Protein AF-A0A9X8VJ88-F1 (afdb_monomer)

Foldseek 3Di:
DAFFDPPDDQVDWDFADDVPDHTFIWTFDDWDADPVRGDIDTDTHTPPD

Radius of gyration: 11.87 Å; Cα contacts (8 Å, |Δi|>4): 87; chains: 1; bounding box: 27×21×32 Å

Solvent-accessible surface area (backbone atoms only — not comparable to full-atom values): 3124 Å² total; per-residue (Å²): 108,48,72,46,59,92,87,70,57,69,89,45,69,48,74,51,74,51,94,98,45,86,59,49,56,24,38,45,77,44,82,47,64,45,98,83,58,62,33,28,41,62,46,67,42,70,81,72,123

Mean predicted aligned error: 4.23 Å

Structure (mmCIF, N/CA/C/O backbone):
data_AF-A0A9X8VJ88-F1
#
_entry.id   AF-A0A9X8VJ88-F1
#
loop_
_atom_site.group_PDB
_atom_site.id
_atom_site.type_symbol
_atom_site.label_atom_id
_atom_site.label_alt_id
_atom_site.label_comp_id
_atom_site.label_asym_id
_atom_site.label_entity_id
_atom_site.label_seq_id
_atom_site.pdbx_PDB_ins_code
_atom_site.Cartn_x
_atom_site.Cartn_y
_atom_site.Cartn_z
_atom_site.occupancy
_atom_site.B_iso_or_equiv
_atom_site.auth_seq_id
_atom_site.auth_comp_id
_atom_site.auth_asym_id
_atom_site.auth_atom_id
_atom_site.pdbx_PDB_model_num
ATOM 1 N N . TRP A 1 1 ? 5.762 -0.505 4.800 1.00 91.12 1 TRP A N 1
ATOM 2 C CA . TRP A 1 1 ? 4.851 -0.089 5.883 1.00 91.12 1 TRP A CA 1
ATOM 3 C C . TRP A 1 1 ? 4.408 1.344 5.655 1.00 91.12 1 TRP A C 1
ATOM 5 O O . TRP A 1 1 ? 5.236 2.165 5.280 1.00 91.12 1 TRP A O 1
ATOM 15 N N . MET A 1 2 ? 3.133 1.647 5.883 1.00 93.62 2 MET A N 1
ATOM 16 C CA . MET A 1 2 ? 2.569 2.999 5.809 1.00 93.62 2 MET A CA 1
ATOM 17 C C . MET A 1 2 ? 1.409 3.165 6.800 1.00 93.62 2 MET A C 1
ATOM 19 O O . MET A 1 2 ? 0.972 2.188 7.411 1.00 93.62 2 MET A O 1
ATOM 23 N N . ARG A 1 3 ? 0.907 4.395 6.982 1.00 96.50 3 ARG A N 1
ATOM 24 C CA . ARG A 1 3 ? -0.354 4.616 7.713 1.00 96.50 3 ARG A CA 1
ATOM 25 C C . ARG A 1 3 ? -1.493 3.885 7.010 1.00 96.50 3 ARG A C 1
ATOM 27 O O . ARG A 1 3 ? -1.496 3.810 5.783 1.00 96.50 3 ARG A O 1
ATOM 34 N N . TYR A 1 4 ? -2.446 3.380 7.788 1.00 95.19 4 TYR A N 1
ATOM 35 C CA . TYR A 1 4 ? -3.612 2.721 7.218 1.00 95.19 4 TYR A CA 1
ATOM 36 C C . TYR A 1 4 ? -4.369 3.649 6.265 1.00 95.19 4 TYR A C 1
ATOM 38 O O . TYR A 1 4 ? -4.602 4.822 6.561 1.00 95.19 4 TYR A O 1
ATOM 46 N N . ARG A 1 5 ? -4.733 3.086 5.118 1.00 95.94 5 ARG A N 1
ATOM 47 C CA . ARG A 1 5 ? -5.466 3.711 4.027 1.00 95.94 5 ARG A CA 1
ATOM 48 C C . ARG A 1 5 ? -6.402 2.667 3.441 1.00 95.94 5 ARG A C 1
ATOM 50 O O . ARG A 1 5 ? -5.950 1.635 2.966 1.00 95.94 5 ARG A O 1
ATOM 57 N N . SER A 1 6 ? -7.703 2.915 3.521 1.00 94.00 6 SER A N 1
ATOM 58 C CA . SER A 1 6 ? -8.717 1.984 3.016 1.00 94.00 6 SER A CA 1
ATOM 59 C C . SER A 1 6 ? -8.828 1.971 1.492 1.00 94.00 6 SER A C 1
ATOM 61 O O . SER A 1 6 ? -9.514 1.114 0.956 1.00 94.00 6 SER A O 1
ATOM 63 N N . ASP A 1 7 ? -8.203 2.934 0.820 1.00 94.69 7 ASP A N 1
ATOM 64 C CA . ASP A 1 7 ? -8.203 3.111 -0.631 1.00 94.69 7 ASP A CA 1
ATOM 65 C C . ASP A 1 7 ? -6.992 2.464 -1.324 1.00 94.69 7 ASP A C 1
ATOM 67 O O . ASP A 1 7 ? -6.815 2.640 -2.522 1.00 94.69 7 ASP A O 1
ATOM 71 N N . VAL A 1 8 ? -6.142 1.742 -0.583 1.00 94.00 8 VAL A N 1
ATOM 72 C CA . VAL A 1 8 ? -5.028 0.973 -1.154 1.00 94.00 8 VAL A CA 1
ATOM 73 C C . VAL A 1 8 ? -5.493 -0.455 -1.419 1.00 94.00 8 VAL A C 1
ATOM 75 O O . VAL A 1 8 ? -5.871 -1.166 -0.487 1.00 94.00 8 VAL A O 1
ATOM 78 N N . ASP A 1 9 ? -5.411 -0.876 -2.675 1.00 94.12 9 ASP A N 1
ATOM 79 C CA . ASP A 1 9 ? -5.761 -2.214 -3.151 1.00 94.12 9 ASP A CA 1
ATOM 80 C C . ASP A 1 9 ? -4.644 -2.816 -4.029 1.00 94.12 9 ASP A C 1
ATOM 82 O O . ASP A 1 9 ? -3.530 -2.293 -4.096 1.00 94.12 9 ASP A O 1
ATOM 86 N N . TYR A 1 10 ? -4.914 -3.967 -4.646 1.00 92.69 10 TYR A N 1
ATOM 87 C CA . TYR A 1 10 ? -3.945 -4.685 -5.478 1.00 92.69 10 TYR A CA 1
ATOM 88 C C . TYR A 1 10 ? -3.715 -4.051 -6.858 1.00 92.69 10 TYR A C 1
ATOM 90 O O . TYR A 1 10 ? -2.722 -4.393 -7.500 1.00 92.69 10 TYR A O 1
ATOM 98 N N . ASP A 1 11 ? -4.583 -3.132 -7.290 1.00 93.00 11 ASP A N 1
ATOM 99 C CA . ASP A 1 11 ? -4.443 -2.402 -8.556 1.00 93.00 11 ASP A CA 1
ATOM 100 C C . ASP A 1 11 ? -3.534 -1.170 -8.398 1.00 93.00 11 ASP A C 1
ATOM 102 O O . ASP A 1 11 ? -3.074 -0.575 -9.375 1.00 93.00 11 ASP A O 1
ATOM 106 N N . CYS A 1 12 ? -3.222 -0.801 -7.154 1.00 92.50 12 CYS A N 1
ATOM 107 C CA . CYS A 1 12 ? -2.270 0.249 -6.839 1.00 92.50 12 CYS A CA 1
ATOM 108 C C . CYS A 1 12 ? -0.812 -0.172 -7.114 1.00 92.50 12 CYS A C 1
ATOM 110 O O . CYS A 1 12 ? -0.360 -1.267 -6.767 1.00 92.50 12 CYS A O 1
ATOM 112 N N . THR A 1 13 ? -0.026 0.781 -7.623 1.00 91.44 13 THR A N 1
ATOM 113 C CA . THR A 1 13 ? 1.424 0.644 -7.831 1.00 91.44 13 THR A CA 1
ATOM 114 C C . THR A 1 13 ? 2.184 1.575 -6.892 1.00 91.44 13 THR A C 1
ATOM 116 O O . THR A 1 13 ? 1.847 2.750 -6.737 1.00 91.44 13 THR A O 1
ATOM 119 N N . ILE A 1 14 ? 3.249 1.067 -6.272 1.00 91.50 14 ILE A N 1
ATOM 120 C CA . ILE A 1 14 ? 4.147 1.861 -5.436 1.00 91.50 14 ILE A CA 1
ATOM 121 C C . ILE A 1 14 ? 5.258 2.435 -6.309 1.00 91.50 14 ILE A C 1
ATOM 123 O O . ILE A 1 14 ? 6.118 1.705 -6.801 1.00 91.50 14 ILE A O 1
ATOM 127 N N . LEU A 1 15 ? 5.263 3.759 -6.456 1.00 90.62 15 LEU A N 1
ATOM 128 C CA . LEU A 1 15 ? 6.353 4.492 -7.086 1.00 90.62 15 LEU A CA 1
ATOM 129 C C . LEU A 1 15 ? 7.360 4.928 -6.018 1.00 90.62 15 LEU A C 1
ATOM 131 O O . LEU A 1 15 ? 7.101 5.832 -5.224 1.00 90.62 15 LEU A O 1
ATOM 135 N N . HIS A 1 16 ? 8.527 4.291 -6.000 1.00 86.38 16 HIS A N 1
ATOM 136 C CA . HIS A 1 16 ? 9.618 4.675 -5.113 1.00 86.38 16 HIS A CA 1
ATOM 137 C C . HIS A 1 1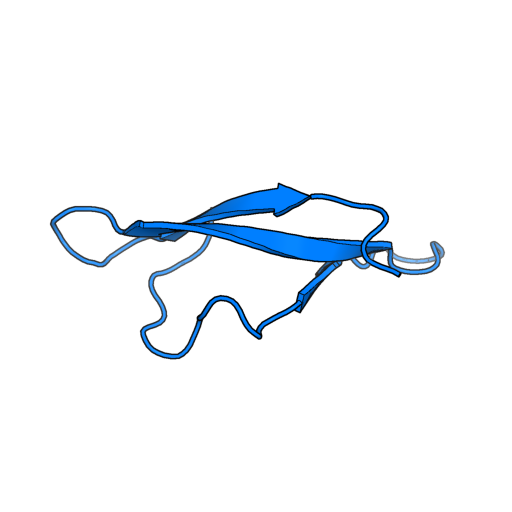6 ? 10.507 5.710 -5.808 1.00 86.38 16 HIS A C 1
ATOM 139 O O . HIS A 1 16 ? 11.253 5.371 -6.728 1.00 86.38 16 HIS A O 1
ATOM 145 N N . GLN A 1 17 ? 10.416 6.970 -5.375 1.00 86.62 17 GLN A N 1
ATOM 146 C CA . GLN A 1 17 ? 11.198 8.086 -5.913 1.00 86.62 17 GLN A CA 1
ATOM 147 C C . GLN A 1 17 ? 12.326 8.475 -4.957 1.00 86.62 17 GLN A C 1
ATOM 149 O O . GLN A 1 17 ? 12.117 8.610 -3.753 1.00 86.62 17 GLN A O 1
ATOM 154 N N . MET A 1 18 ? 13.511 8.711 -5.512 1.00 83.62 18 MET A N 1
ATOM 155 C CA . MET A 1 18 ? 14.644 9.314 -4.813 1.00 83.62 18 MET A CA 1
ATOM 156 C C . MET A 1 18 ? 15.155 10.496 -5.646 1.00 83.62 18 MET A C 1
ATOM 158 O O . MET A 1 18 ? 15.142 10.404 -6.878 1.00 83.62 18 MET A O 1
ATOM 162 N N . PRO A 1 19 ? 15.601 11.606 -5.027 1.00 87.50 19 PRO A N 1
ATOM 163 C CA . PRO A 1 19 ? 16.145 12.738 -5.772 1.00 87.50 19 PRO A CA 1
ATOM 164 C C . PRO A 1 19 ? 17.272 12.295 -6.714 1.00 87.50 19 PRO A C 1
ATOM 166 O O . PRO A 1 19 ? 18.220 11.641 -6.289 1.00 87.50 19 PRO A O 1
ATOM 169 N N . GLY A 1 20 ? 17.156 12.633 -8.001 1.00 81.25 20 GLY A N 1
ATOM 170 C CA . GLY A 1 20 ? 18.169 12.307 -9.011 1.00 81.25 20 GLY A CA 1
ATOM 171 C C . GLY A 1 20 ? 18.177 10.856 -9.514 1.00 81.25 20 GLY A C 1
ATOM 172 O O . GLY A 1 20 ? 19.026 10.523 -1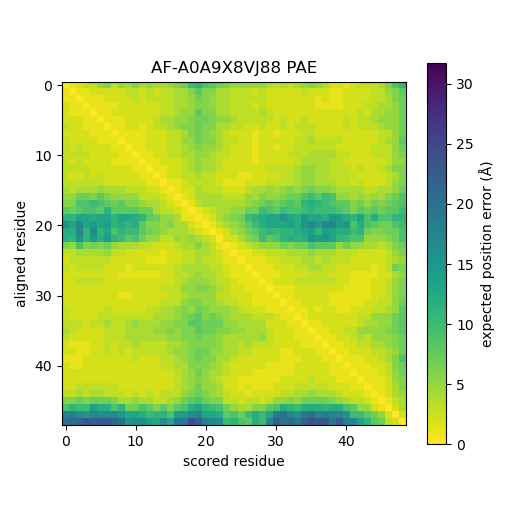0.335 1.00 81.25 20 GLY A O 1
ATOM 173 N N . VAL A 1 21 ? 17.240 10.000 -9.085 1.00 78.94 21 VAL A N 1
ATOM 174 C CA . VAL A 1 21 ? 17.115 8.610 -9.558 1.00 78.94 21 VAL A CA 1
ATOM 175 C C . VAL A 1 21 ? 15.740 8.404 -10.193 1.00 78.94 21 VAL A C 1
ATOM 177 O O . VAL A 1 21 ? 14.718 8.780 -9.617 1.00 78.94 21 VAL A O 1
ATOM 180 N N . ARG A 1 22 ? 15.695 7.793 -11.387 1.00 78.44 22 ARG A N 1
ATOM 181 C CA . ARG A 1 22 ? 14.428 7.398 -12.022 1.00 78.44 22 ARG A CA 1
ATOM 182 C C . ARG A 1 22 ? 13.685 6.454 -11.075 1.00 78.44 22 ARG A C 1
ATOM 184 O O . ARG A 1 22 ? 14.241 5.439 -10.666 1.00 78.44 22 ARG A O 1
ATOM 191 N N . GLY A 1 23 ? 12.456 6.820 -10.714 1.00 80.69 23 GLY A N 1
ATOM 192 C CA . GLY A 1 23 ? 11.665 6.055 -9.756 1.00 80.69 23 GLY A CA 1
ATOM 193 C C . GLY A 1 23 ? 11.434 4.620 -10.227 1.00 80.69 23 GLY A C 1
ATOM 194 O O . GLY A 1 23 ? 11.213 4.386 -11.415 1.00 80.69 23 GLY A O 1
ATOM 195 N N . ASN A 1 24 ? 11.503 3.678 -9.290 1.00 87.00 24 ASN A N 1
ATOM 196 C CA . ASN A 1 24 ? 11.186 2.276 -9.544 1.00 87.00 24 ASN A CA 1
ATOM 197 C C . ASN A 1 24 ? 9.729 2.011 -9.170 1.00 87.00 24 ASN A C 1
ATOM 199 O O . ASN A 1 24 ? 9.263 2.460 -8.118 1.00 87.00 24 ASN A O 1
ATOM 203 N N . GLU A 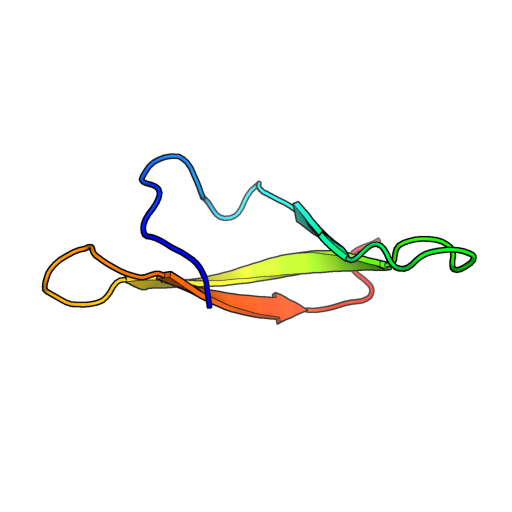1 25 ? 9.038 1.266 -10.023 1.00 90.81 25 GLU A N 1
ATOM 204 C CA . GLU A 1 25 ? 7.656 0.851 -9.814 1.00 90.81 25 GLU A CA 1
ATOM 205 C C . GLU A 1 25 ? 7.606 -0.567 -9.243 1.00 90.81 25 GLU A C 1
ATOM 207 O O . GLU A 1 25 ? 8.333 -1.468 -9.679 1.00 90.81 25 GLU A O 1
ATOM 212 N N . TYR A 1 26 ? 6.739 -0.755 -8.253 1.00 91.94 26 TYR A N 1
ATOM 213 C CA . TYR A 1 26 ? 6.511 -2.037 -7.604 1.00 91.94 26 TYR A CA 1
ATOM 214 C C . TYR A 1 26 ? 5.011 -2.299 -7.499 1.00 91.94 26 TYR A C 1
ATOM 216 O O . TYR A 1 26 ? 4.274 -1.476 -6.955 1.00 91.94 26 TYR A O 1
ATOM 224 N N . GLY A 1 27 ? 4.564 -3.461 -7.968 1.00 93.69 27 GLY A N 1
ATOM 225 C CA . GLY A 1 27 ? 3.180 -3.898 -7.786 1.00 93.69 27 GLY A CA 1
ATOM 226 C C . GLY A 1 27 ? 2.976 -4.518 -6.407 1.00 93.69 27 GLY A C 1
ATOM 227 O O . GLY A 1 27 ? 3.884 -5.158 -5.861 1.00 93.69 27 GLY A O 1
ATOM 228 N N . ILE A 1 28 ? 1.782 -4.344 -5.846 1.00 94.56 28 ILE A N 1
ATOM 229 C CA . ILE A 1 28 ? 1.416 -4.878 -4.532 1.00 94.56 28 ILE A CA 1
ATOM 230 C C . ILE A 1 28 ? 1.017 -6.355 -4.668 1.00 94.56 28 ILE A C 1
ATO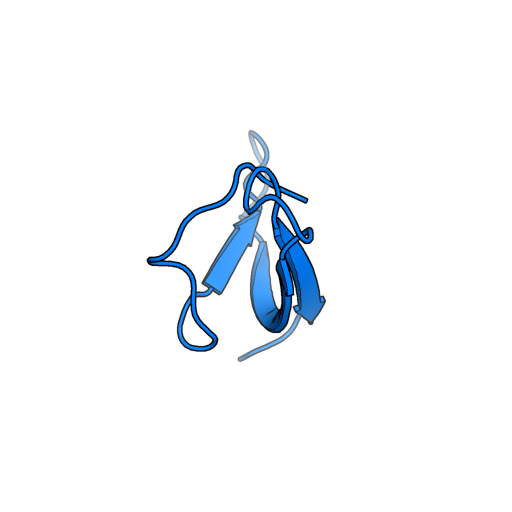M 232 O O . ILE A 1 28 ? 0.210 -6.728 -5.514 1.00 94.56 28 ILE A O 1
ATOM 236 N N . LYS A 1 29 ? 1.596 -7.222 -3.830 1.00 95.25 29 LYS A N 1
ATOM 237 C CA . LYS A 1 29 ? 1.312 -8.670 -3.782 1.00 95.25 29 LYS A CA 1
ATOM 238 C C . LYS A 1 29 ? 0.591 -9.104 -2.515 1.00 95.25 29 LYS A C 1
ATOM 240 O O . LYS A 1 29 ? -0.131 -10.095 -2.542 1.00 95.25 29 LYS A O 1
ATOM 245 N N . ALA A 1 30 ? 0.753 -8.368 -1.421 1.00 95.19 30 ALA A N 1
ATOM 246 C CA . ALA A 1 30 ? -0.024 -8.576 -0.206 1.00 95.19 30 ALA A CA 1
ATOM 247 C C . ALA A 1 30 ? -0.269 -7.250 0.510 1.00 95.19 30 ALA A C 1
ATOM 249 O O . ALA A 1 30 ? 0.619 -6.395 0.558 1.00 95.19 30 ALA A O 1
ATOM 250 N N . ILE A 1 31 ? -1.461 -7.129 1.092 1.00 95.38 31 ILE A N 1
ATOM 251 C CA . ILE A 1 31 ? -1.893 -6.001 1.914 1.00 95.38 31 ILE A CA 1
ATOM 252 C C . ILE A 1 31 ? -2.259 -6.563 3.280 1.00 95.38 31 ILE A C 1
ATOM 254 O O . ILE A 1 31 ? -3.201 -7.344 3.404 1.00 95.38 31 ILE A O 1
ATOM 258 N N . ILE A 1 32 ? -1.493 -6.193 4.301 1.00 96.12 32 ILE A N 1
ATOM 259 C CA . ILE A 1 32 ? -1.617 -6.750 5.647 1.00 96.12 32 ILE A CA 1
ATOM 260 C C . ILE A 1 32 ? -1.900 -5.591 6.613 1.00 96.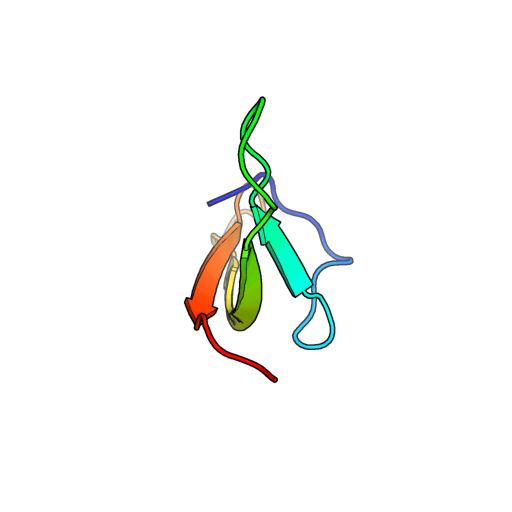12 32 ILE A C 1
ATOM 262 O O . ILE A 1 32 ? -0.976 -4.876 7.015 1.00 96.12 32 ILE A O 1
ATOM 266 N N . PRO A 1 33 ? -3.175 -5.336 6.955 1.00 95.25 33 PRO A N 1
ATOM 267 C CA . PRO A 1 33 ? -3.525 -4.359 7.977 1.00 95.25 33 PRO A CA 1
ATOM 268 C C . PRO A 1 33 ? -3.237 -4.896 9.377 1.00 95.25 33 PRO A C 1
ATOM 270 O O . PRO A 1 33 ? -3.430 -6.079 9.657 1.00 95.25 33 PRO A O 1
ATOM 273 N N . ASP A 1 34 ? -2.846 -4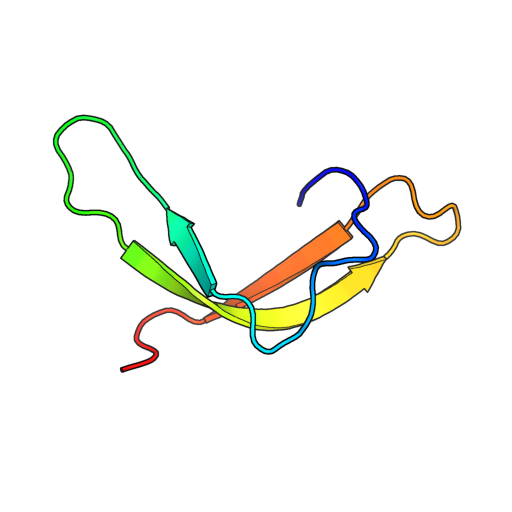.011 10.292 1.00 94.19 34 ASP A N 1
ATOM 274 C CA . ASP A 1 34 ? -2.884 -4.343 11.714 1.00 94.19 34 ASP A CA 1
ATOM 275 C C . ASP A 1 34 ? -4.336 -4.451 12.211 1.00 94.19 34 ASP A C 1
ATOM 277 O O . ASP A 1 34 ? -5.259 -3.846 11.658 1.00 94.19 34 ASP A O 1
ATOM 281 N N . ALA A 1 35 ? -4.544 -5.171 13.317 1.00 94.94 35 ALA A N 1
ATOM 282 C CA . ALA A 1 35 ? -5.877 -5.389 13.883 1.00 94.94 35 ALA A CA 1
ATOM 283 C C . ALA A 1 35 ? -6.628 -4.083 14.212 1.00 94.94 35 ALA A C 1
ATOM 285 O O . ALA A 1 35 ? -7.855 -4.047 14.159 1.00 94.94 35 ALA A O 1
ATOM 286 N N . LYS A 1 36 ? -5.901 -3.002 14.533 1.00 96.06 36 LYS A N 1
ATOM 287 C CA . LYS A 1 36 ? -6.482 -1.690 14.855 1.00 96.06 36 LYS A CA 1
ATOM 288 C C . LYS A 1 36 ? -6.611 -0.764 13.641 1.00 96.06 36 LYS A C 1
ATOM 290 O O . LYS A 1 36 ? -7.079 0.357 13.814 1.00 96.06 36 LYS A O 1
ATOM 295 N N . ARG A 1 37 ? -6.218 -1.203 12.436 1.00 92.50 37 ARG A N 1
ATOM 296 C CA . ARG A 1 37 ? -6.243 -0.406 11.195 1.00 92.50 37 ARG A CA 1
ATOM 297 C C . ARG A 1 37 ? -5.559 0.955 11.356 1.00 92.50 37 ARG A C 1
ATOM 299 O O . ARG A 1 37 ? -6.065 1.991 10.940 1.00 92.50 37 ARG A O 1
ATOM 306 N N . THR A 1 38 ? -4.395 0.948 11.987 1.00 95.62 38 THR A N 1
ATOM 307 C CA . THR A 1 38 ? -3.507 2.104 12.138 1.00 95.62 38 THR A CA 1
ATOM 308 C C . THR A 1 38 ? -2.358 2.085 11.130 1.00 95.62 38 THR A C 1
ATOM 310 O O . THR A 1 38 ? -1.837 3.141 10.754 1.00 95.62 38 THR A O 1
ATOM 313 N N . ARG A 1 39 ? -1.965 0.900 10.651 1.00 95.94 39 ARG A N 1
ATOM 314 C CA . ARG A 1 39 ? -0.835 0.667 9.752 1.00 95.94 39 ARG A CA 1
ATOM 315 C C . ARG A 1 39 ? -1.178 -0.384 8.700 1.00 95.94 39 ARG A C 1
ATOM 317 O O . ARG A 1 39 ? -1.976 -1.288 8.926 1.00 95.94 39 ARG A O 1
ATOM 324 N N . LEU A 1 40 ? -0.527 -0.257 7.552 1.00 95.31 40 LEU A N 1
ATOM 325 C CA . LEU A 1 40 ? -0.540 -1.249 6.485 1.00 95.31 40 LEU A CA 1
ATOM 326 C C . LEU A 1 40 ? 0.887 -1.691 6.195 1.00 95.31 40 LEU A C 1
ATOM 328 O O . LEU A 1 40 ? 1.766 -0.871 5.901 1.00 95.31 40 LEU A O 1
ATOM 332 N N . GLU A 1 41 ? 1.109 -2.993 6.269 1.00 95.44 41 GLU A N 1
ATOM 333 C CA . GLU A 1 41 ? 2.268 -3.638 5.683 1.00 95.44 41 GLU A CA 1
ATOM 334 C C . GLU A 1 41 ? 1.932 -4.060 4.250 1.00 95.44 41 GLU A C 1
ATOM 336 O O . GLU A 1 41 ? 0.867 -4.611 3.976 1.00 95.44 41 GLU A O 1
ATOM 341 N N . LEU A 1 42 ? 2.836 -3.734 3.328 1.00 94.94 42 LEU A N 1
ATOM 342 C CA . LEU A 1 42 ? 2.699 -4.030 1.909 1.00 94.94 42 LEU A CA 1
ATOM 343 C C . LEU A 1 42 ? 3.888 -4.888 1.503 1.00 94.94 42 LEU A C 1
ATOM 345 O O . LEU A 1 42 ? 5.033 -4.483 1.723 1.00 94.94 42 LEU A O 1
ATOM 349 N N . LEU A 1 43 ? 3.613 -6.045 0.908 1.00 94.94 43 LEU A N 1
ATOM 350 C CA . LEU A 1 43 ? 4.627 -6.828 0.213 1.00 94.94 43 LEU A CA 1
ATOM 351 C C . LEU A 1 43 ? 4.561 -6.459 -1.261 1.00 94.94 43 LEU A C 1
ATOM 353 O O . LEU A 1 43 ? 3.530 -6.658 -1.905 1.00 94.94 43 LEU A O 1
ATOM 357 N N . CYS A 1 44 ? 5.654 -5.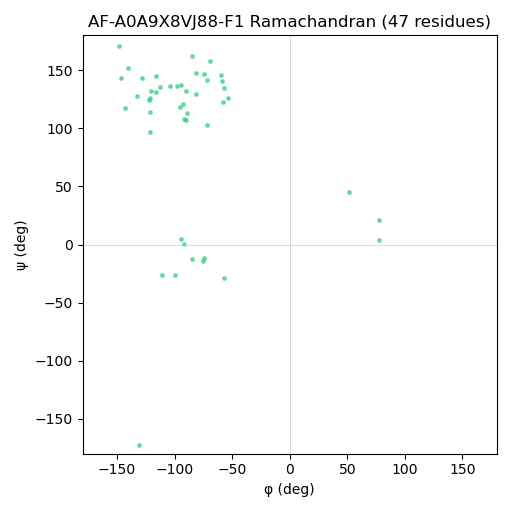908 -1.780 1.00 93.31 44 CYS A N 1
ATOM 358 C CA . CYS A 1 44 ? 5.726 -5.405 -3.144 1.00 93.31 44 CYS A CA 1
ATOM 359 C C . CYS A 1 44 ? 6.739 -6.213 -3.956 1.00 93.31 44 CYS A C 1
ATOM 361 O O . CYS A 1 44 ? 7.780 -6.617 -3.437 1.00 93.31 44 CYS A O 1
ATOM 363 N N . GLN A 1 45 ? 6.458 -6.407 -5.241 1.00 92.81 45 GLN A N 1
ATOM 364 C CA . GLN A 1 45 ? 7.376 -7.042 -6.182 1.00 92.81 45 GLN A CA 1
ATOM 365 C C . GLN A 1 45 ? 7.771 -6.036 -7.262 1.00 92.81 45 GLN A C 1
ATOM 367 O O . GLN A 1 45 ? 6.913 -5.363 -7.827 1.00 92.81 45 GLN A O 1
ATOM 372 N N . GLY A 1 46 ? 9.074 -5.916 -7.523 1.00 87.56 46 GLY A N 1
ATOM 373 C CA . GLY A 1 46 ? 9.610 -5.085 -8.602 1.00 87.56 46 GLY A CA 1
ATOM 374 C C . GLY A 1 46 ? 9.631 -5.835 -9.933 1.00 87.56 46 GLY A C 1
ATOM 375 O O . GLY A 1 46 ? 9.568 -7.063 -9.958 1.00 87.56 46 GLY A O 1
ATOM 376 N N . GLY A 1 47 ? 9.738 -5.095 -11.036 1.00 73.38 47 GLY A N 1
ATOM 377 C CA . GLY A 1 47 ? 9.762 -5.685 -12.380 1.00 73.38 47 GLY A CA 1
ATOM 378 C C . GLY A 1 47 ? 8.385 -6.108 -12.891 1.00 73.38 47 GLY A C 1
ATOM 379 O O . GLY A 1 47 ? 8.299 -6.946 -13.783 1.00 73.38 47 GLY A O 1
ATOM 380 N N . VAL A 1 48 ? 7.317 -5.537 -12.328 1.00 62.31 48 VAL A N 1
ATOM 381 C CA . VAL A 1 48 ? 5.972 -5.634 -12.902 1.00 62.31 48 VAL A CA 1
ATOM 382 C C . VAL A 1 48 ? 5.984 -4.745 -14.139 1.00 62.31 48 VAL A C 1
ATOM 384 O O . VAL A 1 48 ? 6.041 -3.524 -14.023 1.00 62.31 48 VAL A O 1
ATOM 387 N N . LYS A 1 49 ? 6.079 -5.362 -15.310 1.00 50.97 49 LYS A N 1
ATOM 388 C CA . LYS A 1 49 ? 6.065 -4.698 -16.607 1.00 50.97 49 LYS A CA 1
ATOM 389 C C . LYS A 1 49 ? 5.074 -5.414 -17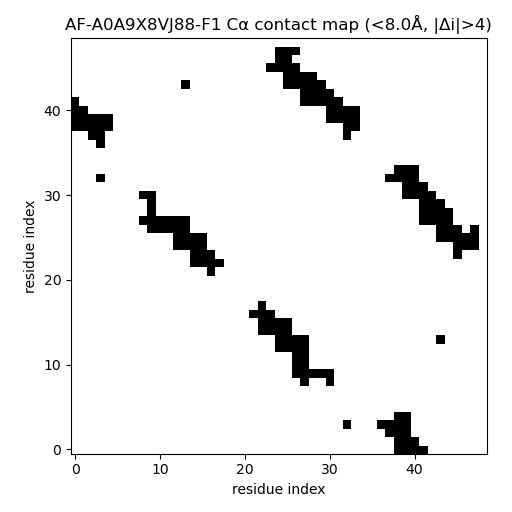.504 1.00 50.97 49 LYS A C 1
ATOM 391 O O . LYS A 1 49 ? 5.018 -6.660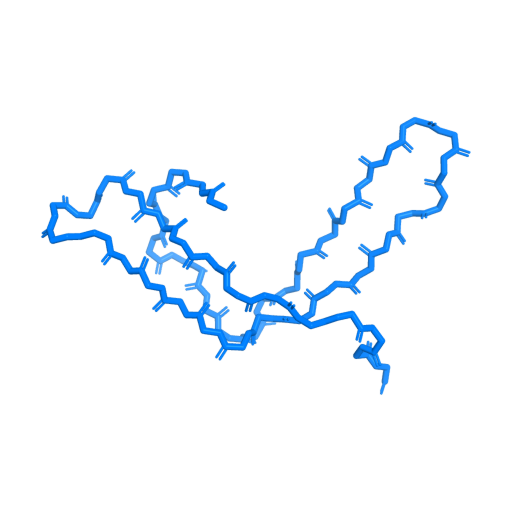 -17.398 1.00 50.97 49 LYS A O 1
#

InterPro domains:
  IPR038666 Bacteriophage SPP1, head-tail adaptor superfamily [G3DSA:2.40.10.270] (1-49)

Sequence (49 aa):
WMRYRSDVDYDCTILHQMPGVRGNEYGIKAIIPDAKRTRLELLCQGGVK

pLDDT: mean 90.0, std 8.75, range [50.97, 96.5]

Nearest PDB structures (foldseek):
  1wgs-assembly1_A  TM=6.022E-01  e=1.452E+00  Mus musculus
  1lpl-assembly1_A  TM=5.664E-01  e=8.620E+00  Caenorhabditis elegans

Organism: Serratia marcescens (NCBI:txid615)

Secondary structure (DSSP, 8-state):
-EE--TT--TT-EEEEEETTEEEEEEEEEEEEE-TTSSEEEEEEEE---